Protein AF-H2XS81-F1 (afdb_monomer_lite)

Radius of gyration: 23.99 Å; chains: 1; bounding box: 53×49×70 Å

Foldseek 3Di:
DLVVLDDPPHDLVSLLSSLLVLLVVVLVLDLVSLLSNLVSCVVDVPHDCVSNCVRVVQPDPPDDSLVSSLSSLVSSCVGPDDPPNPSSVVVNVVSVVVVVVVVDDPVVVVVVVVVVVVVVVVVVVVVVVVVVVPPDDDD

Secondary structure (DSSP, 8-state):
-GGGT-STT--HHHHHHHHHHHHHHHHTT-HHHHHHHHHHHHH-TTS--HHHHHHHT---TTS-HHHHHHHHHHHHHHSS-GGGHHHHHHHHHHHHHHHHHHHS-HHHHHHHHHHHHHHHHHHHHHHHHHHHHT-----

pLDDT: mean 84.85, std 12.17, range [46.47, 96.25]

Structure (mmCIF, N/CA/C/O backbone):
data_AF-H2XS81-F1
#
_entry.id   AF-H2XS81-F1
#
loop_
_atom_site.group_PDB
_atom_site.id
_atom_site.type_symbol
_atom_site.label_atom_id
_atom_site.label_alt_id
_atom_site.label_comp_id
_atom_site.label_asym_id
_atom_site.label_entity_id
_atom_site.label_seq_id
_atom_site.pdbx_PDB_ins_code
_atom_site.Cartn_x
_atom_site.Cartn_y
_atom_site.Cartn_z
_atom_site.occupancy
_at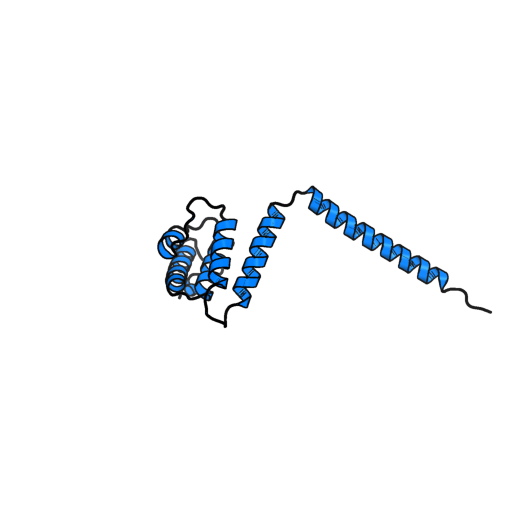om_site.B_iso_or_equiv
_atom_site.auth_seq_id
_atom_site.auth_comp_id
_atom_site.auth_asym_id
_atom_site.auth_atom_id
_atom_site.pdbx_PDB_model_num
ATOM 1 N N . MET A 1 1 ? 9.954 -9.398 -15.494 1.00 77.75 1 MET A N 1
ATOM 2 C CA . MET A 1 1 ? 8.707 -9.091 -14.751 1.00 77.75 1 MET A CA 1
ATOM 3 C C . MET A 1 1 ? 9.067 -8.267 -13.526 1.00 77.75 1 MET A C 1
ATOM 5 O O . MET A 1 1 ? 10.193 -8.392 -13.061 1.00 77.75 1 MET A O 1
ATOM 9 N N . GLY A 1 2 ? 8.167 -7.410 -13.036 1.00 84.94 2 GLY A N 1
ATOM 10 C CA . GLY A 1 2 ? 8.452 -6.556 -11.873 1.00 84.94 2 GLY A CA 1
ATOM 11 C C . GLY A 1 2 ? 8.746 -7.348 -10.594 1.00 84.94 2 GLY A C 1
ATOM 12 O O . GLY A 1 2 ? 9.589 -6.920 -9.812 1.00 84.94 2 GLY A O 1
ATOM 13 N N . ASP A 1 3 ? 8.159 -8.540 -10.444 1.00 90.06 3 ASP A N 1
ATOM 14 C CA . ASP A 1 3 ? 8.321 -9.388 -9.251 1.00 90.06 3 ASP A CA 1
ATOM 15 C C . ASP A 1 3 ? 9.766 -9.850 -9.036 1.00 90.06 3 ASP A C 1
ATOM 17 O O . ASP A 1 3 ? 10.188 -10.045 -7.904 1.00 90.06 3 ASP A O 1
ATOM 21 N N . TYR A 1 4 ? 10.560 -9.936 -10.109 1.00 91.88 4 TYR A N 1
ATOM 22 C CA . TYR A 1 4 ? 11.988 -10.252 -10.018 1.00 91.88 4 TYR A CA 1
ATOM 23 C C . TYR A 1 4 ? 12.751 -9.254 -9.134 1.00 91.88 4 TYR A C 1
ATOM 25 O O . TYR A 1 4 ? 13.662 -9.632 -8.402 1.00 91.88 4 TYR A O 1
ATOM 33 N N . TYR A 1 5 ? 12.357 -7.980 -9.189 1.00 90.81 5 TYR A N 1
ATOM 34 C CA . TYR A 1 5 ? 12.984 -6.905 -8.424 1.00 90.81 5 TYR A CA 1
ATOM 35 C C . TYR A 1 5 ? 12.283 -6.645 -7.082 1.00 90.81 5 TYR A C 1
ATOM 37 O O . TYR A 1 5 ? 12.818 -5.939 -6.234 1.00 90.81 5 TYR A O 1
ATOM 45 N N . TYR A 1 6 ? 11.090 -7.204 -6.864 1.00 92.00 6 TYR A N 1
ATOM 46 C CA . TYR A 1 6 ? 10.310 -6.999 -5.645 1.00 92.00 6 TYR A CA 1
ATOM 47 C C . TYR A 1 6 ? 10.444 -8.200 -4.701 1.00 92.00 6 TYR A C 1
ATOM 49 O O . TYR A 1 6 ? 9.583 -9.077 -4.650 1.00 92.00 6 TYR A O 1
ATOM 57 N N . ASN A 1 7 ? 11.544 -8.236 -3.949 1.00 88.69 7 ASN A N 1
ATOM 58 C CA . ASN A 1 7 ? 11.831 -9.272 -2.955 1.00 88.69 7 ASN A CA 1
ATOM 59 C C . ASN A 1 7 ? 12.031 -8.676 -1.544 1.00 88.69 7 ASN A C 1
ATOM 61 O O . ASN A 1 7 ? 11.986 -7.462 -1.354 1.00 88.69 7 ASN A O 1
ATOM 65 N N . VAL A 1 8 ? 12.232 -9.537 -0.539 1.00 86.44 8 VAL A N 1
ATOM 66 C CA . VAL A 1 8 ? 12.381 -9.129 0.876 1.00 86.44 8 VAL A CA 1
ATOM 67 C C . VAL A 1 8 ? 13.624 -8.258 1.114 1.00 86.44 8 VAL A C 1
ATOM 69 O O . VAL A 1 8 ? 13.614 -7.415 2.004 1.00 86.44 8 VAL A O 1
ATOM 72 N N . ASN A 1 9 ? 14.662 -8.421 0.291 1.00 88.44 9 ASN A N 1
ATOM 73 C CA . ASN A 1 9 ? 15.938 -7.709 0.389 1.00 88.44 9 ASN A CA 1
ATOM 74 C C . ASN A 1 9 ? 16.080 -6.620 -0.690 1.00 88.44 9 ASN A C 1
ATOM 76 O O . ASN A 1 9 ? 17.198 -6.205 -0.996 1.00 88.44 9 ASN A O 1
ATOM 80 N N . ALA A 1 10 ? 14.974 -6.195 -1.308 1.00 90.62 10 ALA A N 1
ATOM 81 C CA . ALA A 1 10 ? 15.013 -5.272 -2.429 1.00 90.62 10 ALA A CA 1
ATOM 82 C C . ALA A 1 10 ? 15.568 -3.917 -1.984 1.00 90.62 10 ALA A C 1
ATOM 84 O O . ALA A 1 10 ? 15.092 -3.311 -1.020 1.00 90.62 10 ALA A O 1
ATOM 85 N N . THR A 1 11 ? 16.573 -3.434 -2.709 1.00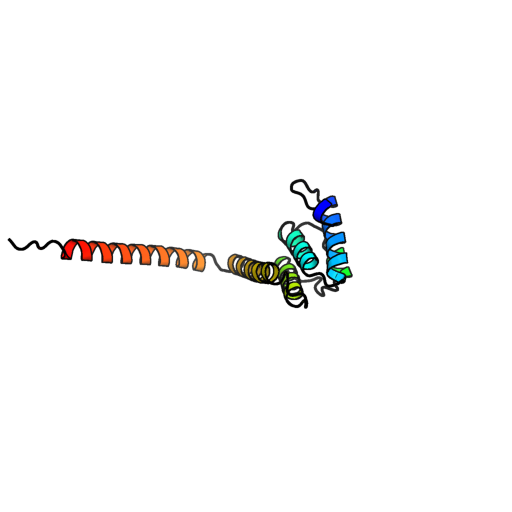 92.38 11 THR A N 1
ATOM 86 C CA . THR A 1 11 ? 17.106 -2.087 -2.503 1.00 92.38 11 THR A CA 1
ATOM 87 C C . THR A 1 11 ? 16.142 -1.042 -3.066 1.00 92.38 11 THR A C 1
ATOM 89 O O . THR A 1 11 ? 15.252 -1.362 -3.854 1.00 92.38 11 THR A O 1
ATOM 92 N N . SER A 1 12 ? 16.329 0.236 -2.727 1.00 90.88 12 SER A N 1
ATOM 93 C CA . SER A 1 12 ? 15.540 1.321 -3.332 1.00 90.88 12 SER A CA 1
ATOM 94 C C . SER A 1 12 ? 15.601 1.302 -4.865 1.00 90.88 12 SER A C 1
ATOM 96 O O . SER A 1 12 ? 14.584 1.522 -5.516 1.00 90.88 12 SER A O 1
ATOM 98 N N . GLU A 1 13 ? 16.760 0.971 -5.443 1.00 91.44 13 GLU A N 1
ATOM 99 C CA . GLU A 1 13 ? 16.938 0.859 -6.895 1.00 91.44 13 GLU A CA 1
ATOM 100 C C . GLU A 1 13 ? 16.124 -0.305 -7.483 1.00 91.44 13 GLU A C 1
ATOM 102 O O . GLU A 1 13 ? 15.490 -0.168 -8.533 1.00 91.44 13 GLU A O 1
ATOM 107 N N . ASP A 1 14 ? 16.094 -1.450 -6.800 1.00 93.94 14 ASP A N 1
ATOM 108 C CA . ASP A 1 14 ? 15.288 -2.595 -7.228 1.00 93.94 14 ASP A CA 1
ATOM 109 C C . ASP A 1 14 ? 13.796 -2.276 -7.150 1.00 93.94 14 ASP A C 1
ATOM 111 O O . ASP A 1 14 ? 13.041 -2.573 -8.077 1.00 93.94 14 ASP A O 1
ATOM 115 N N . LEU A 1 15 ? 13.363 -1.591 -6.092 1.00 93.81 15 LEU A N 1
ATOM 116 C CA . LEU A 1 15 ? 11.973 -1.177 -5.950 1.00 93.81 15 LEU A CA 1
ATOM 117 C C . LEU A 1 15 ? 11.569 -0.163 -7.031 1.00 93.81 15 LEU A C 1
ATOM 119 O O . LEU A 1 15 ? 10.461 -0.256 -7.561 1.00 93.81 15 LEU A O 1
ATOM 123 N N . GLU A 1 16 ? 12.459 0.750 -7.429 1.00 92.88 16 GLU A N 1
ATOM 124 C CA . GLU A 1 16 ? 12.233 1.651 -8.566 1.00 92.88 16 GLU A CA 1
ATOM 125 C C . GLU A 1 16 ? 12.131 0.893 -9.898 1.00 92.88 16 GLU A C 1
ATOM 127 O O . GLU A 1 16 ? 11.248 1.184 -10.714 1.00 92.88 16 GLU A O 1
ATOM 132 N N . LYS A 1 17 ? 12.969 -0.129 -10.116 1.00 93.56 17 LYS A N 1
ATOM 133 C CA . LYS A 1 17 ? 12.863 -1.015 -11.288 1.00 93.56 17 LYS A CA 1
ATOM 134 C C . LYS A 1 17 ? 11.541 -1.779 -11.281 1.00 93.56 17 LYS A C 1
ATOM 136 O O . LYS A 1 17 ? 10.843 -1.782 -12.298 1.00 93.56 17 LYS A O 1
ATOM 141 N N . ALA A 1 18 ? 11.163 -2.380 -10.152 1.00 94.56 18 ALA A N 1
ATOM 142 C CA . ALA A 1 18 ? 9.886 -3.071 -9.986 1.00 94.56 18 ALA A CA 1
ATOM 143 C C . ALA A 1 18 ? 8.719 -2.135 -10.320 1.00 94.56 18 ALA A C 1
ATOM 145 O O . ALA A 1 18 ? 7.877 -2.459 -11.161 1.00 94.56 18 ALA A O 1
ATOM 146 N N . LEU A 1 19 ? 8.726 -0.935 -9.728 1.00 94.12 19 LEU A N 1
ATOM 147 C CA . LEU A 1 19 ? 7.717 0.093 -9.938 1.00 94.12 19 LEU A CA 1
ATOM 148 C C . LEU A 1 19 ? 7.625 0.490 -11.412 1.00 94.12 19 LEU A C 1
ATOM 150 O O . LEU A 1 19 ? 6.521 0.557 -11.948 1.00 94.12 19 LEU A O 1
ATOM 154 N N . LYS A 1 20 ? 8.755 0.681 -12.101 1.00 93.06 20 LYS A N 1
ATOM 155 C CA . LYS A 1 20 ? 8.789 0.971 -13.541 1.00 93.06 20 LYS A CA 1
ATOM 156 C C . LYS A 1 20 ? 8.106 -0.128 -14.356 1.00 93.06 20 LYS A C 1
ATOM 158 O O . LYS A 1 20 ? 7.229 0.178 -15.162 1.00 93.06 20 LYS A O 1
ATOM 163 N N . TYR A 1 21 ? 8.461 -1.396 -14.142 1.00 94.75 21 TYR A N 1
ATOM 164 C CA . TYR A 1 21 ? 7.863 -2.509 -14.889 1.00 94.75 21 TYR A CA 1
ATOM 165 C C . TYR A 1 21 ? 6.368 -2.674 -14.600 1.00 94.75 21 TYR A C 1
ATOM 167 O O . TYR A 1 21 ? 5.584 -2.835 -15.538 1.00 94.75 21 TYR A O 1
ATOM 175 N N . TYR A 1 22 ? 5.951 -2.579 -13.334 1.00 94.50 22 TYR A N 1
ATOM 176 C CA . TYR A 1 22 ? 4.529 -2.621 -12.988 1.00 94.50 22 TYR A CA 1
ATOM 177 C C . TYR A 1 22 ? 3.765 -1.437 -13.576 1.00 94.50 22 TYR A C 1
ATOM 179 O O . TYR A 1 22 ? 2.664 -1.617 -14.078 1.00 94.50 22 TYR A O 1
ATOM 187 N N . THR A 1 23 ? 4.348 -0.239 -13.588 1.00 93.19 23 THR A N 1
ATOM 188 C CA . THR A 1 23 ? 3.706 0.955 -14.155 1.00 93.19 23 THR A CA 1
ATOM 189 C C . THR A 1 23 ? 3.463 0.802 -15.654 1.00 93.19 23 THR A C 1
ATOM 191 O O . THR A 1 23 ? 2.385 1.135 -16.146 1.00 93.19 23 THR A O 1
ATOM 194 N N . VAL A 1 24 ? 4.438 0.256 -16.387 1.00 92.19 24 VAL A N 1
ATOM 195 C CA . VAL A 1 24 ? 4.280 -0.020 -17.819 1.00 92.19 24 VAL A CA 1
ATOM 196 C C . VAL A 1 24 ? 3.151 -1.022 -18.049 1.00 92.19 24 VAL A C 1
ATOM 198 O O . VAL A 1 24 ? 2.283 -0.764 -18.874 1.00 92.19 24 VAL A O 1
ATOM 201 N N . ALA A 1 25 ? 3.097 -2.119 -17.291 1.00 91.56 25 ALA A N 1
ATOM 202 C CA . ALA A 1 25 ? 1.998 -3.080 -17.397 1.00 91.56 25 ALA A CA 1
ATOM 203 C C . ALA A 1 25 ? 0.641 -2.459 -17.001 1.00 91.56 25 ALA A C 1
ATOM 205 O O . ALA A 1 25 ? -0.357 -2.638 -17.693 1.00 91.56 25 ALA A O 1
ATOM 206 N N . ALA A 1 26 ? 0.595 -1.643 -15.950 1.00 90.38 26 ALA A N 1
ATOM 207 C CA . ALA A 1 26 ? -0.612 -0.934 -15.534 1.00 90.38 26 ALA A CA 1
ATOM 208 C C . ALA A 1 26 ? -1.151 -0.000 -16.634 1.00 90.38 26 ALA A C 1
ATOM 210 O O . ALA A 1 26 ? -2.365 0.115 -16.795 1.00 90.38 26 ALA A O 1
ATOM 211 N N . LYS A 1 27 ? -0.271 0.613 -17.441 1.00 89.88 27 LYS A N 1
ATOM 212 C CA . LYS A 1 27 ? -0.662 1.425 -18.606 1.00 89.88 27 LYS A CA 1
ATOM 213 C C . LYS A 1 27 ? -1.418 0.614 -19.661 1.00 89.88 27 LYS A C 1
ATOM 215 O O . LYS A 1 27 ? -2.300 1.156 -20.318 1.00 89.88 27 LYS A O 1
ATOM 220 N N . PHE A 1 28 ? -1.108 -0.673 -19.800 1.00 89.31 28 PHE A N 1
ATOM 221 C CA . PHE A 1 28 ? -1.823 -1.589 -20.693 1.00 89.31 28 PHE A CA 1
ATOM 222 C C . PHE A 1 28 ? -3.140 -2.118 -20.099 1.00 89.31 28 PHE A C 1
ATOM 224 O O . PHE A 1 28 ? -3.789 -2.957 -20.713 1.00 89.31 28 PHE A O 1
ATOM 231 N N . GLY A 1 29 ? -3.562 -1.624 -18.929 1.00 86.75 29 GLY A N 1
ATOM 232 C CA . GLY A 1 29 ? -4.849 -1.974 -18.330 1.00 86.75 29 GLY A CA 1
ATOM 233 C C . GLY A 1 29 ? -4.840 -3.268 -17.517 1.00 86.75 29 GLY A C 1
ATOM 234 O O . GLY A 1 29 ? -5.908 -3.796 -17.233 1.00 86.75 29 GLY A O 1
ATOM 235 N N . PHE A 1 30 ? -3.668 -3.777 -17.117 1.00 88.06 30 PHE A N 1
ATOM 236 C CA . PHE A 1 30 ? -3.571 -4.937 -16.225 1.00 88.06 30 PHE A CA 1
ATOM 237 C C . PHE A 1 30 ? -3.840 -4.524 -14.760 1.00 88.06 30 PHE A C 1
ATOM 239 O O . PHE A 1 30 ? -3.009 -3.817 -14.174 1.00 88.06 30 PHE A O 1
ATOM 246 N N . PRO A 1 31 ? -4.935 -4.974 -14.110 1.00 88.25 31 PRO A N 1
ATOM 247 C CA . PRO A 1 31 ? -5.247 -4.547 -12.742 1.00 88.25 31 PRO A CA 1
ATOM 248 C C . PRO A 1 31 ? -4.256 -5.079 -11.716 1.00 88.25 31 PRO A C 1
ATOM 250 O O . PRO A 1 31 ? -3.919 -4.371 -10.774 1.00 88.25 31 PRO A O 1
ATOM 253 N N . GLN A 1 32 ? -3.717 -6.284 -11.914 1.00 89.44 32 GLN A N 1
ATOM 254 C CA . GLN A 1 32 ? -2.681 -6.829 -11.035 1.00 89.44 32 GLN A CA 1
ATOM 255 C C . GLN A 1 32 ? -1.420 -5.954 -11.029 1.00 89.44 32 GLN A C 1
ATOM 257 O O . GLN A 1 32 ? -0.791 -5.760 -9.992 1.00 89.44 32 GLN A O 1
ATOM 262 N N . ALA A 1 33 ? -1.090 -5.340 -12.167 1.00 91.50 33 ALA A N 1
ATOM 263 C CA . ALA A 1 33 ? 0.004 -4.387 -12.237 1.00 91.50 33 ALA A CA 1
ATOM 264 C C . ALA A 1 33 ? -0.331 -3.080 -11.498 1.00 91.50 33 ALA A C 1
ATOM 266 O O . ALA A 1 33 ? 0.506 -2.590 -10.743 1.00 91.50 33 ALA A O 1
ATOM 267 N N . MET A 1 34 ? -1.556 -2.548 -11.636 1.00 91.06 34 MET A N 1
ATOM 268 C CA . MET A 1 34 ? -2.004 -1.388 -10.843 1.00 91.06 34 MET A CA 1
ATOM 269 C C . MET A 1 34 ? -1.977 -1.670 -9.336 1.00 91.06 34 MET A C 1
ATOM 271 O O . MET A 1 34 ? -1.517 -0.834 -8.560 1.00 91.06 34 MET A O 1
ATOM 275 N N . PHE A 1 35 ? -2.419 -2.859 -8.924 1.00 92.50 35 PHE A N 1
ATOM 276 C CA . PHE A 1 35 ? -2.356 -3.320 -7.540 1.00 92.50 35 PHE A CA 1
ATOM 277 C C . PHE A 1 35 ? -0.917 -3.358 -7.014 1.00 92.50 35 PHE A C 1
ATOM 279 O O . PHE A 1 35 ? -0.639 -2.854 -5.924 1.00 92.50 35 PHE A O 1
ATOM 286 N N . ASN A 1 36 ? 0.011 -3.908 -7.801 1.00 93.31 36 ASN A N 1
ATOM 287 C CA . ASN A 1 36 ? 1.420 -3.980 -7.430 1.00 93.31 36 ASN A CA 1
ATOM 288 C C . ASN A 1 36 ? 2.060 -2.586 -7.338 1.00 93.31 36 ASN A C 1
ATOM 290 O O . ASN A 1 36 ? 2.790 -2.328 -6.384 1.00 93.31 36 ASN A O 1
ATOM 294 N N . VAL A 1 37 ? 1.741 -1.660 -8.256 1.00 93.44 37 VAL A N 1
ATOM 295 C CA . VAL A 1 37 ? 2.164 -0.248 -8.159 1.00 93.44 37 VAL A CA 1
ATOM 296 C C . VAL A 1 37 ? 1.705 0.359 -6.831 1.00 93.44 37 VAL A C 1
ATOM 298 O O . VAL A 1 37 ? 2.528 0.888 -6.085 1.00 93.44 37 VAL A O 1
ATOM 301 N N . ALA A 1 38 ? 0.413 0.249 -6.507 1.00 92.94 38 ALA A N 1
ATOM 302 C CA . ALA A 1 38 ? -0.131 0.782 -5.259 1.00 92.94 38 ALA A CA 1
ATOM 303 C C . ALA A 1 38 ? 0.524 0.143 -4.024 1.00 92.94 38 ALA A C 1
ATOM 305 O O . ALA A 1 38 ? 0.866 0.848 -3.081 1.00 92.94 38 ALA A O 1
ATOM 306 N N . THR A 1 39 ? 0.764 -1.169 -4.052 1.00 92.94 39 THR A N 1
ATOM 307 C CA . THR A 1 39 ? 1.381 -1.916 -2.944 1.00 92.94 39 THR A CA 1
ATOM 308 C C . THR A 1 39 ? 2.831 -1.503 -2.695 1.00 92.94 39 THR A C 1
ATOM 310 O O . THR A 1 39 ? 3.248 -1.384 -1.540 1.00 92.94 39 THR A O 1
ATOM 313 N N . VAL A 1 40 ? 3.615 -1.285 -3.758 1.00 93.38 40 VAL A N 1
ATOM 314 C CA . VAL A 1 40 ? 5.005 -0.821 -3.638 1.00 93.38 40 VAL A CA 1
ATOM 315 C C . VAL A 1 40 ? 5.040 0.556 -2.980 1.00 93.38 40 VAL A C 1
ATOM 317 O O . VAL A 1 40 ? 5.798 0.733 -2.028 1.00 93.38 40 VAL A O 1
ATOM 320 N N . LEU A 1 41 ? 4.187 1.483 -3.432 1.00 92.19 41 LEU A N 1
ATOM 321 C CA . LEU A 1 41 ? 4.099 2.838 -2.879 1.00 92.19 41 LEU A CA 1
ATOM 322 C C . LEU A 1 41 ? 3.580 2.846 -1.432 1.00 92.19 41 LEU A C 1
ATOM 324 O O . LEU A 1 41 ? 4.148 3.532 -0.590 1.00 92.19 41 LEU A O 1
ATOM 328 N N . ASP A 1 42 ? 2.557 2.046 -1.115 1.00 91.88 42 ASP A N 1
ATOM 329 C CA . ASP A 1 42 ? 1.976 1.942 0.235 1.00 91.88 42 ASP A CA 1
ATOM 330 C C . ASP A 1 42 ? 2.995 1.471 1.275 1.00 91.88 42 ASP A C 1
ATOM 332 O O . ASP A 1 42 ? 3.113 2.049 2.358 1.00 91.88 42 ASP A O 1
ATOM 336 N N . LYS A 1 43 ? 3.803 0.468 0.918 1.00 91.00 43 LYS A N 1
ATOM 337 C CA . LYS A 1 43 ? 4.844 -0.067 1.803 1.00 91.00 43 LYS A CA 1
ATOM 338 C C . LYS A 1 43 ? 6.100 0.801 1.866 1.00 91.00 43 LYS A C 1
ATOM 340 O O . LYS A 1 43 ? 6.793 0.766 2.879 1.00 91.00 43 LYS A O 1
ATOM 345 N N . HIS A 1 44 ? 6.401 1.574 0.823 1.00 91.00 44 HIS A N 1
ATOM 346 C CA . HIS A 1 44 ? 7.665 2.303 0.703 1.00 91.00 44 HIS A CA 1
ATOM 347 C C . HIS A 1 44 ? 7.437 3.773 0.332 1.00 91.00 44 HIS A C 1
ATOM 349 O O . HIS A 1 44 ? 7.628 4.193 -0.810 1.00 91.00 44 HIS A O 1
ATOM 355 N N . ARG A 1 45 ? 7.095 4.583 1.341 1.00 86.81 45 ARG A N 1
ATOM 356 C CA . ARG A 1 45 ? 6.746 6.008 1.170 1.00 86.81 45 ARG A CA 1
ATOM 357 C C . ARG A 1 45 ? 7.846 6.881 0.553 1.00 86.81 45 ARG A C 1
ATOM 359 O O . ARG A 1 45 ? 7.543 7.938 0.010 1.00 86.81 45 ARG A O 1
ATOM 366 N N . ASN A 1 46 ? 9.105 6.455 0.651 1.00 86.06 46 ASN A N 1
ATOM 367 C CA . ASN A 1 46 ? 10.268 7.239 0.223 1.00 86.06 46 ASN A CA 1
ATOM 368 C C . ASN A 1 46 ? 10.677 6.993 -1.241 1.00 86.06 46 ASN A C 1
ATOM 370 O O . ASN A 1 46 ? 11.645 7.592 -1.702 1.00 86.06 46 ASN A O 1
ATOM 374 N N . ILE A 1 47 ? 9.984 6.115 -1.974 1.00 88.00 47 ILE A N 1
ATOM 375 C CA . ILE A 1 47 ? 10.310 5.817 -3.376 1.00 88.00 47 ILE A CA 1
ATOM 376 C C . ILE A 1 47 ? 9.785 6.916 -4.299 1.00 88.00 47 ILE A C 1
ATOM 378 O O . ILE A 1 47 ? 8.657 7.398 -4.157 1.00 88.00 47 ILE A O 1
ATOM 382 N N . SER A 1 48 ? 10.584 7.262 -5.308 1.00 83.00 48 SER A N 1
ATOM 383 C CA . SER A 1 48 ? 10.172 8.179 -6.365 1.00 83.00 48 SER A CA 1
ATOM 384 C C . SER A 1 48 ? 9.006 7.611 -7.182 1.00 83.00 48 SER A C 1
ATOM 386 O O . SER A 1 48 ? 9.118 6.593 -7.862 1.00 83.00 48 SER A O 1
ATOM 388 N N . SER A 1 49 ? 7.870 8.307 -7.157 1.00 80.06 49 SER A N 1
ATOM 389 C CA . SER A 1 49 ? 6.658 7.958 -7.920 1.00 80.06 49 SER A CA 1
ATOM 390 C C . SER A 1 49 ? 6.530 8.735 -9.235 1.00 80.06 49 SER A C 1
ATOM 392 O O . SER A 1 49 ? 5.535 8.585 -9.942 1.00 80.06 49 SER A O 1
ATOM 394 N N . ASN A 1 50 ? 7.558 9.497 -9.630 1.00 83.12 50 ASN A N 1
ATOM 395 C CA . ASN A 1 50 ? 7.555 10.326 -10.845 1.00 83.12 50 ASN A CA 1
ATOM 396 C C . ASN A 1 50 ? 7.221 9.521 -12.118 1.00 83.12 50 ASN A C 1
ATOM 398 O O . ASN A 1 50 ? 6.499 9.992 -13.001 1.00 83.12 50 ASN A O 1
ATOM 402 N N . ILE A 1 51 ? 7.724 8.283 -12.212 1.00 83.50 51 ILE A N 1
ATOM 403 C CA . ILE A 1 51 ? 7.442 7.374 -13.335 1.00 83.50 51 ILE A CA 1
ATOM 404 C C . ILE A 1 51 ? 5.959 6.980 -13.361 1.00 83.50 51 ILE A C 1
ATOM 406 O O . ILE A 1 51 ? 5.359 6.904 -14.432 1.00 83.50 51 ILE A O 1
ATOM 410 N N . VAL A 1 52 ? 5.356 6.765 -12.192 1.00 85.75 52 VAL A N 1
ATOM 411 C CA . VAL A 1 52 ? 3.946 6.383 -12.051 1.00 85.75 52 VAL A CA 1
ATOM 412 C C . VAL A 1 52 ? 3.037 7.522 -12.497 1.00 85.75 52 VAL A C 1
ATOM 414 O O . VAL A 1 52 ? 2.147 7.315 -13.322 1.00 85.75 52 VAL A O 1
ATOM 417 N N . GLU A 1 53 ? 3.299 8.731 -11.998 1.00 81.88 53 GLU A N 1
ATOM 418 C CA . GLU A 1 53 ? 2.506 9.930 -12.292 1.00 81.88 53 GLU A CA 1
ATOM 419 C C . GLU A 1 53 ? 2.513 10.253 -13.791 1.00 81.88 53 GLU A C 1
ATOM 421 O O . GLU A 1 53 ? 1.453 10.418 -14.399 1.00 81.88 53 GLU A O 1
ATOM 426 N N . SER A 1 54 ? 3.699 10.257 -14.407 1.00 81.44 54 SER A N 1
ATOM 427 C CA . SER A 1 54 ? 3.866 10.534 -15.840 1.00 81.44 54 SER A CA 1
ATOM 428 C C . SER A 1 54 ? 3.242 9.466 -16.742 1.00 81.44 54 SER A C 1
ATOM 430 O O . SER A 1 54 ? 2.653 9.792 -17.772 1.00 81.44 54 SER A O 1
ATOM 432 N N . THR A 1 55 ? 3.338 8.188 -16.367 1.00 82.94 55 THR A N 1
ATOM 433 C CA . THR A 1 55 ? 2.928 7.076 -17.239 1.00 82.94 55 THR A CA 1
ATOM 434 C C . THR A 1 55 ? 1.438 6.756 -17.132 1.00 82.94 55 THR A C 1
ATOM 436 O O . THR A 1 55 ? 0.809 6.442 -18.143 1.00 82.94 55 THR A O 1
ATOM 439 N N . LEU A 1 56 ? 0.863 6.828 -15.927 1.00 82.06 56 LEU A N 1
ATOM 440 C CA . LEU A 1 56 ? -0.547 6.501 -15.676 1.00 82.06 56 LEU A CA 1
ATOM 441 C C . LEU A 1 56 ? -1.477 7.718 -15.744 1.00 82.06 56 LEU A C 1
ATOM 443 O O . LEU A 1 56 ? -2.684 7.557 -15.522 1.00 82.06 56 LEU A O 1
ATOM 447 N N . GLN A 1 57 ? -0.920 8.901 -16.050 1.00 76.25 57 GLN A N 1
ATOM 448 C CA . GLN A 1 57 ? -1.618 10.191 -16.065 1.00 76.25 57 GLN A CA 1
ATOM 449 C C . GLN A 1 57 ? -2.441 10.392 -14.786 1.00 76.25 57 GLN A C 1
ATOM 451 O O . GLN A 1 57 ? -3.592 10.826 -14.820 1.00 76.25 57 GLN A O 1
ATOM 456 N N . LEU A 1 58 ? -1.872 9.998 -13.643 1.00 70.44 58 LEU A N 1
ATOM 457 C CA . LEU A 1 58 ? -2.507 10.209 -12.350 1.00 70.44 58 LEU A CA 1
ATOM 458 C C . LEU A 1 58 ? -2.367 11.692 -12.041 1.00 70.44 58 LEU A C 1
ATOM 460 O O . LEU A 1 58 ? -1.296 12.184 -11.688 1.00 70.44 58 LEU A O 1
ATOM 464 N N . ALA A 1 59 ? -3.445 12.421 -12.283 1.00 53.06 59 ALA A N 1
ATOM 465 C CA . ALA A 1 59 ? -3.493 13.852 -12.105 1.00 53.06 59 ALA A CA 1
ATOM 466 C C . ALA A 1 59 ? -3.511 14.190 -10.615 1.00 53.06 59 ALA A C 1
ATOM 468 O O . ALA A 1 59 ? -4.578 14.501 -10.126 1.00 53.06 59 ALA A O 1
ATOM 469 N N . GLN A 1 60 ? -2.381 14.153 -9.899 1.00 59.66 60 GLN A N 1
ATOM 470 C CA . GLN A 1 60 ? -2.243 14.854 -8.613 1.00 59.66 60 GLN A CA 1
ATOM 471 C C . GLN A 1 60 ? -0.793 14.931 -8.129 1.00 59.66 60 GLN A C 1
ATOM 473 O O . GLN A 1 60 ? -0.321 14.156 -7.306 1.00 59.66 60 GLN A O 1
ATOM 478 N N . LYS A 1 61 ? -0.118 16.004 -8.541 1.00 56.41 61 LYS A N 1
ATOM 479 C CA . LYS A 1 61 ? 1.174 16.438 -7.984 1.00 56.41 61 LYS A CA 1
ATOM 480 C C . LYS A 1 61 ? 1.050 17.034 -6.563 1.00 56.41 61 LYS A C 1
ATOM 482 O O . LYS A 1 61 ? 2.005 17.607 -6.051 1.00 56.41 61 LYS A O 1
ATOM 487 N N . ARG A 1 62 ? -0.157 17.016 -5.974 1.00 60.56 62 ARG A N 1
ATOM 488 C CA . ARG A 1 62 ? -0.539 17.777 -4.767 1.00 60.56 62 ARG A CA 1
ATOM 489 C C . ARG A 1 62 ? -1.488 17.021 -3.823 1.00 60.56 62 ARG A C 1
ATOM 491 O O . ARG A 1 62 ? -2.195 17.660 -3.051 1.00 60.56 62 ARG A O 1
ATOM 498 N N . GLU A 1 63 ? -1.535 15.694 -3.908 1.00 70.75 63 GLU A N 1
ATOM 499 C CA . GLU A 1 63 ? -2.271 14.860 -2.948 1.00 70.75 63 GLU A CA 1
ATOM 500 C C . GLU A 1 63 ? -1.357 14.323 -1.849 1.00 70.75 63 GLU A C 1
ATOM 502 O O . GLU A 1 63 ? -0.164 14.100 -2.065 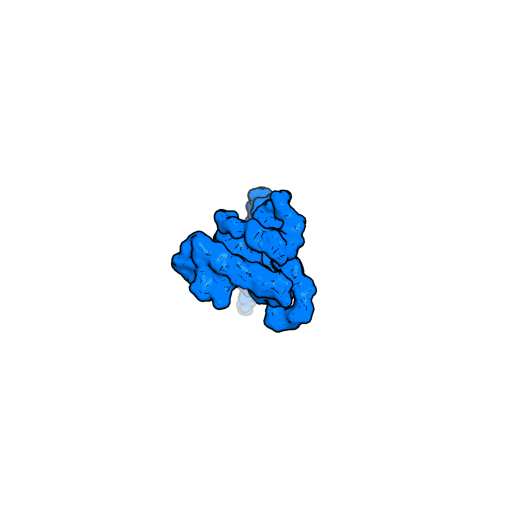1.00 70.75 63 GLU A O 1
ATOM 507 N N . ASP A 1 64 ? -1.943 14.099 -0.671 1.00 85.12 64 ASP A N 1
ATOM 508 C CA . ASP A 1 64 ? -1.308 13.319 0.385 1.00 85.12 64 ASP A CA 1
ATOM 509 C C . ASP A 1 64 ? -0.952 11.918 -0.141 1.00 85.12 64 ASP A C 1
ATOM 511 O O . ASP A 1 64 ? -1.635 11.352 -0.999 1.00 85.12 64 ASP A O 1
ATOM 515 N N . HIS A 1 65 ? 0.128 11.340 0.382 1.00 86.62 65 HIS A N 1
ATOM 516 C CA . HIS A 1 65 ? 0.607 10.027 -0.045 1.00 86.62 65 HIS A CA 1
ATOM 517 C C . HIS A 1 65 ? -0.486 8.947 0.041 1.00 86.62 65 HIS A C 1
ATOM 519 O O . HIS A 1 65 ? -0.590 8.100 -0.849 1.00 86.62 65 HIS A O 1
ATOM 525 N N . ASP A 1 66 ? -1.309 8.993 1.095 1.00 89.19 66 ASP A N 1
ATOM 526 C CA . ASP A 1 66 ? -2.366 8.012 1.329 1.00 89.19 66 ASP A CA 1
ATOM 527 C C . ASP A 1 66 ? -3.523 8.201 0.319 1.00 89.19 66 ASP A C 1
ATOM 529 O O . ASP A 1 66 ? -4.094 7.219 -0.159 1.00 89.19 66 ASP A O 1
ATOM 533 N N . ASP A 1 67 ? -3.815 9.442 -0.090 1.00 89.25 67 ASP A N 1
ATOM 534 C CA . ASP A 1 67 ? -4.824 9.754 -1.116 1.00 89.25 67 ASP A CA 1
ATOM 535 C C . ASP A 1 67 ? -4.422 9.270 -2.505 1.00 89.25 67 ASP A C 1
ATOM 537 O O . ASP A 1 67 ? -5.212 8.606 -3.186 1.00 89.25 67 ASP A O 1
ATOM 541 N N . ARG A 1 68 ? -3.154 9.478 -2.869 1.00 88.19 68 ARG A N 1
ATOM 542 C CA . ARG A 1 68 ? -2.612 8.987 -4.137 1.00 88.19 68 ARG A CA 1
ATOM 543 C C . ARG A 1 68 ? -2.751 7.467 -4.255 1.00 88.19 68 ARG A C 1
ATOM 545 O O . ARG A 1 68 ? -3.143 6.959 -5.304 1.00 88.19 68 ARG A O 1
ATOM 552 N N . ILE A 1 69 ? -2.480 6.722 -3.181 1.00 90.19 69 ILE A N 1
ATOM 553 C CA . ILE A 1 69 ? -2.640 5.258 -3.157 1.00 90.19 69 ILE A CA 1
ATOM 554 C C . ILE A 1 69 ? -4.109 4.852 -3.290 1.00 90.19 69 ILE A C 1
ATOM 556 O O . ILE A 1 69 ? -4.431 3.948 -4.064 1.00 90.19 69 ILE A O 1
ATOM 560 N N . ILE A 1 70 ? -5.012 5.527 -2.571 1.00 91.50 70 ILE A N 1
ATOM 561 C CA . ILE A 1 70 ? -6.458 5.281 -2.661 1.00 91.50 70 ILE A CA 1
ATOM 562 C C . ILE A 1 70 ? -6.955 5.509 -4.095 1.00 91.50 70 ILE A C 1
ATOM 564 O O . ILE A 1 70 ? -7.747 4.709 -4.595 1.00 91.50 70 ILE A O 1
ATOM 568 N N . SER A 1 71 ? -6.470 6.555 -4.768 1.00 89.44 71 SER A N 1
ATOM 569 C CA . SER A 1 71 ? -6.783 6.855 -6.169 1.00 89.44 71 SER A CA 1
ATOM 570 C C . SER A 1 71 ? -6.340 5.725 -7.110 1.00 89.44 71 SER A C 1
ATOM 572 O O . SER A 1 71 ? -7.125 5.265 -7.943 1.00 89.44 71 SER A O 1
ATOM 574 N N . ILE A 1 72 ? -5.132 5.178 -6.917 1.00 90.25 72 ILE A N 1
ATOM 575 C CA . ILE A 1 72 ? -4.637 4.036 -7.705 1.00 90.25 72 ILE A CA 1
ATOM 576 C C . ILE A 1 72 ? -5.479 2.777 -7.452 1.00 90.25 72 ILE A C 1
ATOM 578 O O . ILE A 1 72 ? -5.886 2.119 -8.410 1.00 90.25 72 ILE A O 1
ATOM 582 N N . TYR A 1 73 ? -5.790 2.445 -6.192 1.00 91.50 73 TYR A N 1
ATOM 583 C CA . TYR A 1 73 ? -6.648 1.293 -5.885 1.00 91.50 73 TYR A CA 1
ATOM 584 C C . TYR A 1 73 ? -8.058 1.454 -6.458 1.00 91.50 73 TYR A C 1
ATOM 586 O O . TYR A 1 73 ? -8.617 0.487 -6.971 1.00 91.50 73 TYR A O 1
ATOM 594 N N . LYS A 1 74 ? -8.618 2.669 -6.436 1.00 90.38 74 LYS A N 1
ATOM 595 C CA . LYS A 1 74 ? -9.903 2.966 -7.076 1.00 90.38 74 LYS A CA 1
ATOM 596 C C . LYS A 1 74 ? -9.837 2.699 -8.582 1.00 90.38 74 LYS A C 1
ATOM 598 O O . LYS A 1 74 ? -10.666 1.954 -9.095 1.00 90.38 74 LYS A O 1
ATOM 603 N N . LYS A 1 75 ? -8.814 3.210 -9.271 1.00 88.38 75 LYS A N 1
ATOM 604 C CA . LYS A 1 75 ? -8.620 2.954 -10.707 1.00 88.38 75 LYS A CA 1
ATOM 605 C C . LYS A 1 75 ? -8.439 1.463 -11.006 1.00 88.38 75 LYS A C 1
ATOM 607 O O . LYS A 1 75 ? -8.979 0.977 -11.992 1.00 88.38 75 LYS A O 1
ATOM 612 N N . CYS A 1 76 ? -7.762 0.716 -10.126 1.00 89.25 76 CYS A N 1
ATOM 613 C CA . CYS A 1 76 ? -7.671 -0.740 -10.255 1.00 89.25 76 CYS A CA 1
ATOM 614 C C . CYS A 1 76 ? -9.058 -1.412 -10.267 1.00 89.25 76 CYS A C 1
ATOM 616 O O . CYS A 1 76 ? -9.283 -2.318 -11.065 1.00 89.25 76 CYS A O 1
ATOM 618 N N . THR A 1 77 ? -9.993 -0.968 -9.417 1.00 88.12 77 THR A N 1
ATOM 619 C CA . THR A 1 77 ? -11.353 -1.545 -9.353 1.00 88.12 77 THR A CA 1
ATOM 620 C C . THR A 1 77 ? -12.227 -1.225 -10.566 1.00 88.12 77 THR A C 1
ATOM 622 O O . THR A 1 77 ? -13.208 -1.919 -10.804 1.00 88.12 77 THR A O 1
ATOM 625 N N . GLU A 1 78 ? -11.880 -0.194 -11.337 1.00 85.75 78 GLU A N 1
ATOM 626 C CA . GLU A 1 78 ? -12.632 0.237 -12.523 1.00 85.75 78 GLU A CA 1
ATOM 627 C C . GLU A 1 78 ? -12.220 -0.524 -13.799 1.00 85.75 78 GLU A C 1
ATOM 629 O O . GLU A 1 78 ? -12.884 -0.410 -14.830 1.00 85.75 78 GLU A O 1
ATOM 634 N N . LEU A 1 79 ? -11.136 -1.309 -13.758 1.00 83.75 79 LEU A N 1
ATOM 635 C CA . LEU A 1 79 ? -10.656 -2.065 -14.915 1.00 83.75 79 LEU A CA 1
ATOM 636 C C . LEU A 1 79 ? -11.553 -3.288 -15.221 1.00 83.75 79 LEU A C 1
ATOM 638 O O . LEU A 1 79 ? -11.970 -3.997 -14.307 1.00 83.75 79 LEU A O 1
ATOM 642 N N . PRO A 1 80 ? -11.812 -3.596 -16.508 1.00 71.31 80 PRO A N 1
ATOM 643 C CA . PRO A 1 80 ? -12.866 -4.527 -16.938 1.00 71.31 80 PRO A CA 1
ATOM 644 C C . PRO A 1 80 ? -12.580 -6.028 -16.723 1.00 71.31 80 PRO A C 1
ATOM 646 O O . PRO A 1 80 ? -13.405 -6.867 -17.086 1.00 71.31 80 PRO A O 1
ATOM 649 N N . THR A 1 81 ? -11.430 -6.420 -16.172 1.00 63.81 81 THR A N 1
ATOM 650 C CA . THR A 1 81 ? -11.031 -7.838 -16.090 1.00 63.81 81 THR A CA 1
ATOM 651 C C . THR A 1 81 ? -11.484 -8.495 -14.778 1.00 63.81 81 THR A C 1
ATOM 653 O O . THR A 1 81 ? -11.050 -8.106 -13.694 1.00 63.81 81 THR A O 1
ATOM 656 N N . ARG A 1 82 ? -12.329 -9.533 -14.888 1.00 57.16 82 ARG A N 1
ATOM 657 C CA . ARG A 1 82 ? -13.036 -10.215 -13.781 1.00 57.16 82 ARG A CA 1
ATOM 658 C C . ARG A 1 82 ? -12.165 -10.964 -12.758 1.00 57.16 82 ARG A C 1
ATOM 660 O O . ARG A 1 82 ? -12.635 -11.183 -11.647 1.00 57.16 82 ARG A O 1
ATOM 667 N N . GLU A 1 83 ? -10.940 -11.370 -13.083 1.00 58.62 83 GLU A N 1
ATOM 668 C CA . GLU A 1 83 ? -10.223 -12.390 -12.285 1.00 58.62 83 GLU A CA 1
ATOM 669 C C . GLU A 1 83 ? -9.322 -11.835 -11.165 1.00 58.62 83 GLU A C 1
ATOM 671 O O . GLU A 1 83 ? -8.799 -12.591 -10.353 1.00 58.62 83 GLU A O 1
ATOM 676 N N . SER A 1 84 ? -9.188 -10.510 -11.047 1.00 54.97 84 SER A N 1
ATOM 677 C CA . SER A 1 84 ? -8.388 -9.854 -9.991 1.00 54.97 84 SER A CA 1
ATOM 678 C C . SER A 1 84 ? -9.198 -8.867 -9.141 1.00 54.97 84 SER A C 1
ATOM 680 O O . SER A 1 84 ? -8.625 -8.024 -8.452 1.00 54.97 84 SER A O 1
ATOM 682 N N . LEU A 1 85 ? -10.534 -8.945 -9.185 1.00 61.59 85 LEU A N 1
ATOM 683 C CA . LEU A 1 85 ? -11.419 -7.937 -8.589 1.00 61.59 85 LEU A CA 1
ATOM 684 C C . LEU A 1 85 ? -11.316 -7.892 -7.047 1.00 61.59 85 LEU A C 1
ATOM 686 O O . LEU A 1 85 ? -11.362 -6.820 -6.445 1.00 61.59 85 LEU A O 1
ATOM 690 N N . LEU A 1 86 ? -11.104 -9.041 -6.394 1.00 73.94 86 LEU A N 1
ATOM 691 C CA . LEU A 1 86 ? -11.057 -9.137 -4.929 1.00 73.94 86 LEU A CA 1
ATOM 692 C C . LEU A 1 86 ? -9.884 -8.376 -4.271 1.00 73.94 86 LEU A C 1
ATOM 694 O O . LEU A 1 86 ? -10.152 -7.577 -3.369 1.00 73.94 86 LEU A O 1
ATOM 698 N N . PRO A 1 87 ? -8.605 -8.556 -4.671 1.00 85.44 87 PRO A N 1
ATOM 699 C CA . PRO A 1 87 ? -7.487 -7.891 -3.999 1.00 85.44 87 PRO A CA 1
ATOM 700 C C . PRO A 1 87 ? -7.560 -6.361 -4.073 1.00 85.44 87 PRO A C 1
ATOM 702 O O . PRO A 1 87 ? -7.244 -5.698 -3.085 1.00 85.44 87 PRO A O 1
ATOM 705 N N . CYS A 1 88 ? -8.040 -5.786 -5.182 1.00 89.06 88 CYS A N 1
ATOM 706 C CA . CYS A 1 88 ? -8.155 -4.330 -5.314 1.00 89.06 88 CYS A CA 1
ATOM 707 C C . CYS A 1 88 ? -9.275 -3.730 -4.456 1.00 89.06 88 CYS A C 1
ATOM 709 O O . CYS A 1 88 ? -9.045 -2.710 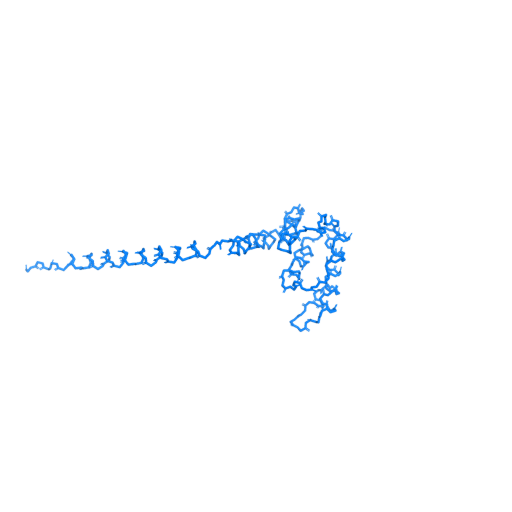-3.805 1.00 89.06 88 CYS A O 1
ATOM 711 N N . HIS A 1 89 ? -10.448 -4.368 -4.367 1.00 89.69 89 HIS A N 1
ATOM 712 C CA . HIS A 1 89 ? -11.504 -3.895 -3.463 1.00 89.69 89 HIS A CA 1
ATOM 713 C C . HIS A 1 89 ? -11.090 -3.988 -1.992 1.00 89.69 89 HIS A C 1
ATOM 715 O O . HIS A 1 89 ? -11.279 -3.031 -1.239 1.00 89.69 89 HIS A O 1
ATOM 721 N N . ILE A 1 90 ? -10.489 -5.111 -1.582 1.00 92.06 90 ILE A N 1
ATOM 722 C CA . ILE A 1 90 ? -10.042 -5.308 -0.197 1.00 92.06 90 ILE A CA 1
ATOM 723 C C . ILE A 1 90 ? -8.960 -4.287 0.160 1.00 92.06 90 ILE A C 1
ATOM 725 O O . ILE A 1 90 ? -9.033 -3.651 1.213 1.00 92.06 90 ILE A O 1
ATOM 729 N N . ALA A 1 91 ? -7.980 -4.079 -0.722 1.00 92.25 91 ALA A N 1
ATOM 730 C CA . ALA A 1 91 ? -6.928 -3.099 -0.487 1.00 92.25 91 ALA A CA 1
ATOM 731 C C . ALA A 1 91 ? -7.455 -1.659 -0.463 1.00 92.25 91 ALA A C 1
ATOM 733 O O . ALA A 1 91 ? -7.030 -0.883 0.391 1.00 92.25 91 ALA A O 1
ATOM 734 N N . LEU A 1 92 ? -8.437 -1.316 -1.305 1.00 93.56 92 LEU A N 1
ATOM 735 C CA . LEU A 1 92 ? -9.095 -0.009 -1.267 1.00 93.56 92 LEU A CA 1
ATOM 736 C C . LEU A 1 92 ? -9.796 0.237 0.075 1.00 93.56 92 LEU A C 1
ATOM 738 O O . LEU A 1 92 ? -9.628 1.299 0.679 1.00 93.56 92 LEU A O 1
ATOM 742 N N . VAL A 1 93 ? -10.574 -0.739 0.554 1.00 94.31 93 VAL A N 1
ATOM 743 C CA . VAL A 1 93 ? -11.250 -0.654 1.857 1.00 94.31 93 VAL A CA 1
ATOM 744 C C . VAL A 1 93 ? -10.218 -0.519 2.973 1.00 94.31 93 VAL A C 1
ATOM 746 O O . VAL A 1 93 ? -10.339 0.372 3.811 1.00 94.31 93 VAL A O 1
ATOM 749 N N . LYS A 1 94 ? -9.161 -1.336 2.944 1.00 94.25 94 LYS A N 1
ATOM 75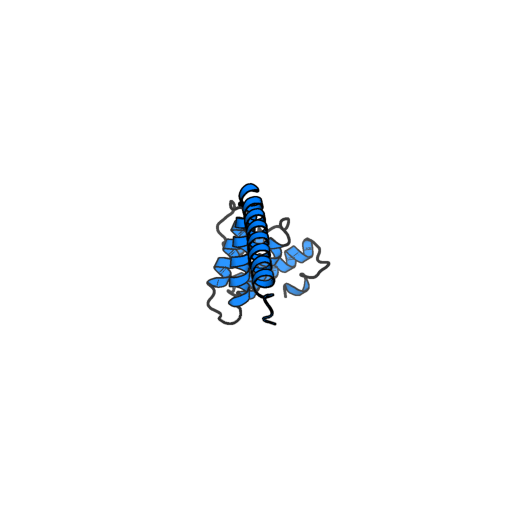0 C CA . LYS A 1 94 ? -8.068 -1.277 3.918 1.00 94.25 94 LYS A CA 1
ATOM 751 C C . LYS A 1 94 ? -7.386 0.095 3.935 1.00 94.25 94 LYS A C 1
ATOM 753 O O . LYS A 1 94 ? -7.200 0.651 5.013 1.00 94.25 94 LYS A O 1
ATOM 758 N N . ALA A 1 95 ? -7.050 0.656 2.775 1.00 91.88 95 ALA A N 1
ATOM 759 C CA . ALA A 1 95 ? -6.402 1.964 2.671 1.00 91.88 95 ALA A CA 1
ATOM 760 C C . ALA A 1 95 ? -7.293 3.085 3.233 1.00 91.88 95 ALA A C 1
ATOM 762 O O . ALA A 1 95 ? -6.834 3.923 4.010 1.00 91.88 95 ALA A O 1
ATOM 763 N N . ARG A 1 96 ? -8.598 3.057 2.923 1.00 93.88 96 ARG A N 1
ATOM 764 C CA . ARG A 1 96 ? -9.574 4.003 3.489 1.00 93.88 96 ARG A CA 1
ATOM 765 C C . ARG A 1 96 ? -9.692 3.867 5.005 1.00 93.88 96 ARG A C 1
ATOM 767 O O . ARG A 1 96 ? -9.666 4.878 5.700 1.00 93.88 96 ARG A O 1
ATOM 774 N N . LEU A 1 97 ? -9.783 2.641 5.521 1.00 93.50 97 LEU A N 1
ATOM 775 C CA . LEU A 1 97 ? -9.838 2.378 6.961 1.00 93.50 97 LEU A CA 1
ATOM 776 C C . LEU A 1 97 ? -8.570 2.852 7.672 1.00 93.50 97 LEU A C 1
ATOM 778 O O . LEU A 1 97 ? -8.675 3.475 8.722 1.00 93.50 97 LEU A O 1
ATOM 782 N N . TRP A 1 98 ? -7.390 2.621 7.092 1.00 91.56 98 TRP A N 1
ATOM 783 C CA . TRP A 1 98 ? -6.125 3.119 7.632 1.00 91.56 98 TRP A CA 1
ATOM 784 C C . TRP A 1 98 ? -6.102 4.649 7.705 1.00 91.56 98 TRP A C 1
ATOM 786 O O . TRP A 1 98 ? -5.764 5.213 8.749 1.00 91.56 98 TRP A O 1
ATOM 796 N N . LYS A 1 99 ? -6.537 5.329 6.633 1.00 91.38 99 LYS A N 1
ATOM 797 C CA . LYS A 1 99 ? -6.653 6.794 6.607 1.00 91.38 99 LYS A CA 1
ATOM 798 C C . LYS A 1 99 ? -7.609 7.298 7.688 1.00 91.38 99 LYS A C 1
ATOM 800 O O . LYS A 1 99 ? -7.257 8.200 8.445 1.00 91.38 99 LYS A O 1
ATOM 805 N N . ILE A 1 100 ? -8.792 6.692 7.798 1.00 90.50 100 ILE A N 1
ATOM 806 C CA . ILE A 1 100 ? -9.776 7.027 8.835 1.00 90.50 100 ILE A CA 1
ATOM 807 C C . ILE A 1 100 ? -9.171 6.803 10.222 1.00 90.50 100 ILE A C 1
ATOM 809 O O . ILE A 1 100 ? -9.226 7.701 11.051 1.00 90.50 100 ILE A O 1
ATOM 813 N N . TRP A 1 101 ? -8.525 5.663 10.464 1.00 88.69 101 TRP A N 1
ATOM 814 C CA . TRP A 1 101 ? -7.907 5.337 11.751 1.00 88.69 101 TRP A CA 1
ATOM 815 C C . TRP A 1 101 ? -6.796 6.320 12.154 1.00 88.69 101 TRP A C 1
ATOM 817 O O . TRP A 1 101 ? -6.615 6.609 13.342 1.00 88.69 101 TRP A O 1
ATOM 827 N N . LYS A 1 102 ? -6.065 6.867 11.179 1.00 87.56 102 LYS A N 1
ATOM 828 C CA . LYS A 1 102 ? -5.062 7.920 11.391 1.00 87.56 102 LYS A CA 1
ATOM 829 C C . LYS A 1 102 ? -5.700 9.288 11.663 1.00 87.56 102 LYS A C 1
ATOM 831 O O . LYS A 1 102 ? -5.174 10.040 12.473 1.00 87.56 102 LYS A O 1
ATOM 836 N N . MET A 1 103 ? -6.832 9.586 11.023 1.00 87.12 103 MET A N 1
ATOM 837 C CA . MET A 1 103 ? -7.571 10.843 11.189 1.00 87.12 103 MET A CA 1
ATOM 838 C C . MET A 1 103 ? -8.425 10.876 12.468 1.00 87.12 103 MET A C 1
ATOM 840 O O . MET A 1 103 ? -8.651 11.942 13.035 1.00 87.12 103 MET A O 1
ATOM 844 N N . THR A 1 104 ? -8.917 9.723 12.937 1.00 86.62 104 THR A N 1
ATOM 845 C CA . THR A 1 104 ? -9.756 9.641 14.141 1.00 86.62 104 THR A CA 1
ATOM 846 C C . THR A 1 104 ? -8.994 10.117 15.383 1.00 86.62 104 THR A C 1
ATOM 848 O O . THR A 1 104 ? -7.909 9.589 15.657 1.00 86.62 104 THR A O 1
ATOM 851 N N . PRO A 1 105 ? -9.555 11.057 16.171 1.00 86.75 105 PRO A N 1
ATOM 852 C CA . PRO A 1 105 ? -8.916 11.554 17.383 1.00 86.75 105 PRO A CA 1
ATOM 853 C C . PRO A 1 105 ? -8.778 10.455 18.441 1.00 86.75 105 PRO A C 1
ATOM 855 O O . PRO A 1 105 ? -9.569 9.509 18.506 1.00 86.75 105 PRO A O 1
ATOM 858 N N . LEU A 1 106 ? -7.782 10.618 19.315 1.00 81.69 106 LEU A N 1
ATOM 859 C CA . LEU A 1 106 ? -7.479 9.677 20.396 1.00 81.69 106 LEU A CA 1
ATOM 860 C C . LEU A 1 106 ? -8.687 9.430 21.317 1.00 81.69 106 LEU A C 1
ATOM 862 O O . LEU A 1 106 ? -8.884 8.309 21.777 1.00 81.69 106 LEU A O 1
ATOM 866 N N . SER A 1 107 ? -9.530 10.445 21.527 1.00 84.12 107 SER A N 1
ATOM 867 C CA . SER A 1 107 ? -10.742 10.353 22.346 1.00 84.12 107 SER A CA 1
ATOM 868 C C . SER A 1 107 ? -11.693 9.254 21.868 1.00 84.12 107 SER A C 1
ATOM 870 O O . SER A 1 107 ? -12.106 8.421 22.669 1.00 84.12 107 SER A O 1
ATOM 872 N N . ILE A 1 108 ? -11.985 9.182 20.565 1.00 87.38 108 ILE A N 1
ATOM 873 C CA . ILE A 1 108 ? -12.886 8.166 19.995 1.00 87.38 108 ILE A CA 1
ATOM 874 C C . ILE A 1 108 ? -12.310 6.756 20.188 1.00 87.38 108 ILE A C 1
ATOM 876 O O . ILE A 1 108 ? -13.051 5.822 20.497 1.00 87.38 108 ILE A O 1
ATOM 880 N N . LYS A 1 109 ? -10.982 6.601 20.084 1.00 87.88 109 LYS A N 1
ATOM 881 C CA . LYS A 1 109 ? -10.313 5.317 20.343 1.00 87.88 109 LYS A CA 1
ATOM 882 C C . LYS A 1 109 ? -10.502 4.886 21.802 1.00 87.88 109 LYS A C 1
ATOM 884 O O . LYS A 1 109 ? -10.893 3.747 22.042 1.00 87.88 109 LYS A O 1
ATOM 889 N N . VAL A 1 110 ? -10.324 5.799 22.760 1.00 88.31 110 VAL A N 1
ATOM 890 C CA . VAL A 1 110 ? -10.529 5.521 24.195 1.00 88.31 110 VAL A CA 1
ATOM 891 C C . VAL A 1 110 ? -11.990 5.184 24.501 1.00 88.31 110 VAL A C 1
ATOM 893 O O . VAL A 1 110 ? -12.247 4.204 25.196 1.00 88.31 110 VAL A O 1
ATOM 896 N N . PHE A 1 111 ? -12.951 5.919 23.929 1.00 92.12 111 PHE A N 1
ATOM 897 C CA . PHE A 1 111 ? -14.377 5.617 24.096 1.00 92.12 111 PHE A CA 1
ATOM 898 C C . PHE A 1 111 ? -14.742 4.222 23.582 1.00 92.12 111 PHE A C 1
ATOM 900 O O . PHE A 1 111 ? -15.479 3.506 24.255 1.00 92.12 111 PHE A O 1
ATOM 907 N N . SER A 1 112 ? -14.199 3.800 22.436 1.00 87.94 112 SER A N 1
ATOM 908 C CA . SER A 1 112 ? -14.475 2.460 21.898 1.00 87.94 112 SER A CA 1
ATOM 909 C C . SER A 1 112 ? -14.010 1.337 22.836 1.00 87.94 112 SER A C 1
ATOM 911 O O . SER A 1 112 ? -14.747 0.378 23.068 1.00 87.94 112 SER A O 1
ATOM 913 N N . VAL A 1 113 ? -12.831 1.494 23.451 1.00 91.75 113 VAL A N 1
ATOM 914 C CA . VAL A 1 113 ? -12.296 0.546 24.438 1.00 91.75 113 VAL A CA 1
ATOM 915 C C . VAL A 1 113 ? -13.139 0.576 25.708 1.00 91.75 113 VAL A C 1
ATOM 917 O O . VAL A 1 113 ? -13.528 -0.476 26.212 1.00 91.75 113 VAL A O 1
ATOM 920 N N . PHE A 1 114 ? -13.499 1.765 26.187 1.00 93.69 114 PHE A N 1
ATOM 921 C CA . PHE A 1 114 ? -14.325 1.912 27.380 1.00 93.69 114 PHE A CA 1
ATOM 922 C C . PHE A 1 114 ? -15.683 1.216 27.227 1.00 93.69 114 PHE A C 1
ATOM 924 O O . PHE A 1 114 ? -16.064 0.428 28.088 1.00 93.69 114 PHE A O 1
ATOM 931 N N . ILE A 1 115 ? -16.371 1.415 26.097 1.00 94.25 115 ILE A N 1
ATOM 932 C CA . ILE A 1 115 ? -17.650 0.751 25.809 1.00 94.25 115 ILE A CA 1
ATOM 933 C C . ILE A 1 115 ? -17.482 -0.773 25.792 1.00 94.25 115 ILE A C 1
ATOM 935 O O . ILE A 1 115 ? -18.297 -1.472 26.388 1.00 94.25 115 ILE A O 1
ATOM 939 N N . SER A 1 116 ? -16.417 -1.306 25.179 1.00 93.31 116 SER A N 1
ATOM 940 C CA . SER A 1 116 ? -16.180 -2.760 25.177 1.00 93.31 116 SER A CA 1
ATOM 941 C C . SER A 1 116 ? -15.962 -3.341 26.578 1.00 93.31 116 SER A C 1
ATOM 943 O O . SER A 1 116 ? -16.490 -4.410 26.882 1.00 93.31 116 SER A O 1
ATOM 945 N N . VAL A 1 117 ? -15.253 -2.623 27.455 1.00 96.12 117 VAL A N 1
ATOM 946 C CA . VAL A 1 117 ? -15.029 -3.045 28.845 1.00 96.12 117 VAL A CA 1
ATOM 947 C C . VAL A 1 117 ? -16.333 -2.986 29.636 1.00 96.12 117 VAL A C 1
ATOM 949 O O . VAL A 1 117 ? -16.669 -3.947 30.321 1.00 96.12 117 VAL A O 1
ATOM 952 N N . VAL A 1 118 ? -17.109 -1.907 29.497 1.00 96.25 118 VAL A N 1
ATOM 953 C CA . VAL A 1 118 ? -18.416 -1.770 30.157 1.00 96.25 118 VAL A CA 1
ATOM 954 C C . VAL A 1 118 ? -19.363 -2.886 29.721 1.00 96.25 118 VAL A C 1
ATOM 956 O O . VAL A 1 118 ? -19.979 -3.523 30.571 1.00 96.25 118 VAL A O 1
ATOM 959 N N . MET A 1 119 ? -19.435 -3.185 28.422 1.00 95.38 119 MET A N 1
ATOM 960 C CA . MET A 1 119 ? -20.265 -4.279 27.914 1.00 95.38 119 MET A CA 1
ATOM 961 C C . MET A 1 119 ? -19.830 -5.639 28.470 1.00 95.38 119 MET A C 1
ATOM 963 O O . MET A 1 119 ? -20.684 -6.411 28.897 1.00 95.38 119 MET A O 1
ATOM 967 N N . MET A 1 120 ? -18.524 -5.921 28.533 1.00 95.50 120 MET A N 1
ATOM 968 C CA . MET A 1 120 ? -18.006 -7.153 29.147 1.00 95.50 120 MET A CA 1
ATOM 969 C C . MET A 1 120 ? -18.391 -7.271 30.626 1.00 95.50 120 MET A C 1
ATOM 971 O O . MET A 1 120 ? -18.816 -8.336 31.069 1.00 95.50 120 MET A O 1
ATOM 975 N N . VAL A 1 121 ? -18.289 -6.176 31.383 1.00 95.88 121 VAL A N 1
ATOM 976 C CA . VAL A 1 121 ? -18.661 -6.138 32.805 1.00 95.88 121 VAL A CA 1
ATOM 977 C C . VAL A 1 121 ? -20.162 -6.371 32.986 1.00 95.88 121 VAL A C 1
ATOM 979 O O . VAL A 1 121 ? -20.558 -7.169 33.832 1.00 95.88 121 VAL A O 1
ATOM 982 N N . VAL A 1 122 ? -21.005 -5.732 32.169 1.00 96.00 122 VAL A N 1
ATOM 983 C CA . VAL A 1 122 ? -22.462 -5.937 32.206 1.00 96.00 122 VAL A CA 1
ATOM 984 C C . VAL A 1 122 ? -22.808 -7.396 31.915 1.00 96.00 122 VAL A C 1
ATOM 986 O O . VAL A 1 122 ? -23.566 -8.001 32.668 1.00 96.00 122 VAL A O 1
ATOM 989 N N . ILE A 1 123 ? -22.216 -7.986 30.873 1.00 95.00 123 ILE A N 1
ATOM 990 C CA . ILE A 1 123 ? -22.434 -9.397 30.528 1.00 95.00 123 ILE A CA 1
ATOM 991 C C . ILE A 1 123 ? -22.013 -10.312 31.686 1.00 95.00 123 ILE A C 1
ATOM 993 O O . ILE A 1 123 ? -22.758 -11.224 32.031 1.00 95.00 123 ILE A O 1
ATOM 997 N N . TYR A 1 124 ? -20.870 -10.046 32.324 1.00 95.44 124 TYR A N 1
ATOM 998 C CA . TYR A 1 124 ? -20.401 -10.809 33.483 1.00 95.44 124 TYR A CA 1
ATOM 999 C C . TYR A 1 124 ? -21.384 -10.766 34.664 1.00 95.44 124 TYR A C 1
ATOM 1001 O O . TYR A 1 124 ? -21.678 -11.794 35.274 1.00 95.44 124 TYR A O 1
ATOM 1009 N N . PHE A 1 125 ? -21.930 -9.593 34.988 1.00 93.94 125 PHE A N 1
ATOM 1010 C CA . PHE A 1 125 ? -22.914 -9.487 36.066 1.00 93.94 125 PHE A CA 1
ATOM 1011 C C . PHE A 1 125 ? -24.225 -10.204 35.730 1.00 93.94 125 PHE A C 1
ATOM 1013 O O . PHE A 1 125 ? -24.786 -10.871 36.601 1.00 93.94 125 PHE A O 1
ATOM 1020 N N . LEU A 1 126 ? -24.688 -10.112 34.479 1.00 91.44 126 LEU A N 1
ATOM 1021 C CA . LEU A 1 126 ? -25.888 -10.816 34.020 1.00 91.44 126 LEU A CA 1
ATOM 1022 C C . LEU A 1 126 ? -25.732 -12.339 34.128 1.00 91.44 126 LEU A C 1
ATOM 1024 O O . LEU A 1 126 ? -26.651 -13.015 34.588 1.00 91.44 126 LEU A O 1
ATOM 1028 N N . THR A 1 127 ? -24.573 -12.890 33.755 1.00 89.00 127 THR A N 1
ATOM 1029 C CA . THR A 1 127 ? -24.330 -14.336 33.866 1.00 89.00 127 THR A CA 1
ATOM 1030 C C . THR A 1 127 ? -24.204 -14.787 35.320 1.00 89.00 127 THR A C 1
ATOM 1032 O O . THR A 1 127 ? -24.784 -15.810 35.675 1.00 89.00 127 THR A O 1
ATOM 1035 N N . HIS A 1 128 ? -23.533 -14.010 36.177 1.00 86.44 128 HIS A N 1
ATOM 1036 C CA . HIS A 1 128 ? -23.378 -14.327 37.601 1.00 86.44 128 HIS A CA 1
ATOM 1037 C C . HIS A 1 128 ? -24.705 -14.280 38.384 1.00 86.44 128 HIS A C 1
ATOM 1039 O O . HIS A 1 128 ? -24.957 -15.122 39.247 1.00 86.44 128 HIS A O 1
ATOM 1045 N N . GLN A 1 129 ? -25.584 -13.311 38.103 1.00 80.00 129 GLN A N 1
ATOM 1046 C CA . GLN A 1 129 ? -26.915 -13.286 38.723 1.00 80.00 129 GLN A CA 1
ATOM 1047 C C . GLN A 1 129 ? -27.760 -14.490 38.294 1.00 80.00 129 GLN A C 1
ATOM 1049 O O . GLN A 1 129 ? -28.435 -15.090 39.130 1.00 80.00 129 GLN A O 1
ATOM 1054 N N . ASN A 1 130 ? -27.679 -14.882 37.020 1.00 74.00 130 ASN A N 1
ATOM 1055 C CA . ASN A 1 130 ? -28.427 -16.021 36.501 1.00 74.00 130 ASN A CA 1
ATOM 1056 C C . ASN A 1 130 ? -27.969 -17.358 37.116 1.00 74.00 130 ASN A C 1
ATOM 1058 O O . ASN A 1 130 ? -28.807 -18.196 37.426 1.00 74.00 130 ASN A O 1
ATOM 1062 N N . THR A 1 131 ? -26.666 -17.549 37.364 1.00 68.69 131 THR A N 1
ATOM 1063 C CA . THR A 1 131 ? -26.161 -18.766 38.030 1.00 68.69 131 THR A CA 1
ATOM 1064 C C . THR A 1 131 ? -26.589 -18.862 39.493 1.00 68.69 131 THR A C 1
ATOM 1066 O O . THR A 1 131 ? -26.919 -19.952 39.959 1.00 68.69 131 THR A O 1
ATOM 1069 N N . ASN A 1 132 ? -26.641 -17.738 40.214 1.00 61.00 132 ASN A N 1
ATOM 1070 C CA . ASN A 1 132 ? -27.049 -17.725 41.623 1.00 61.00 132 ASN A CA 1
ATOM 1071 C C . ASN A 1 132 ? -28.568 -17.872 41.805 1.00 61.00 132 ASN A C 1
ATOM 1073 O O . ASN A 1 132 ? -29.001 -18.395 42.825 1.00 61.00 132 ASN A O 1
ATOM 1077 N N . GLY A 1 133 ? -29.372 -17.460 40.818 1.00 59.41 133 GLY A N 1
ATOM 1078 C CA . GLY A 1 133 ? -30.826 -17.660 40.817 1.00 59.41 133 GLY A CA 1
ATOM 1079 C C . GLY A 1 133 ? -31.276 -19.093 40.500 1.00 59.41 133 GLY A C 1
ATOM 1080 O O . GLY A 1 133 ? -32.430 -19.427 40.735 1.00 59.41 133 GLY A O 1
ATOM 1081 N N . SER A 1 134 ? -30.387 -19.948 39.982 1.00 56.22 134 SER A N 1
ATOM 1082 C CA . SER A 1 134 ? -30.701 -21.339 39.607 1.00 56.22 134 SER A CA 1
ATOM 1083 C C . SER A 1 134 ? -30.353 -22.402 40.664 1.00 56.22 134 SER A C 1
ATOM 1085 O O . SER A 1 134 ? -30.516 -23.590 40.394 1.00 56.22 134 SER A O 1
ATOM 1087 N N . ILE A 1 135 ? -29.887 -22.014 41.860 1.00 53.53 135 ILE A N 1
ATOM 1088 C CA . ILE A 1 135 ? -29.582 -22.937 42.973 1.00 53.53 135 ILE A CA 1
ATOM 1089 C C . ILE A 1 135 ? -30.670 -22.824 44.056 1.00 53.53 135 ILE A C 1
ATOM 1091 O O . ILE A 1 135 ? -30.408 -22.431 45.186 1.00 53.53 135 ILE A O 1
ATOM 1095 N N . GLU A 1 136 ? -31.906 -23.182 43.721 1.00 50.53 136 GLU A N 1
ATOM 1096 C CA . GLU A 1 136 ? -32.883 -23.662 44.706 1.00 50.53 136 GLU A CA 1
ATOM 1097 C C . GLU A 1 136 ? -33.197 -25.117 44.343 1.00 50.53 136 GLU A C 1
ATOM 1099 O O . GLU A 1 136 ? -34.003 -25.403 43.460 1.00 50.53 136 GLU A O 1
ATOM 1104 N N . PHE A 1 137 ? -32.484 -26.051 44.979 1.00 49.81 137 PHE A N 1
ATOM 1105 C CA . PHE A 1 137 ? -32.840 -27.470 44.983 1.00 49.81 137 PHE A CA 1
ATOM 1106 C C . PHE A 1 137 ? -34.017 -27.650 45.957 1.00 49.81 137 PHE A C 1
ATOM 1108 O O . PHE A 1 137 ? -33.816 -27.427 47.154 1.00 49.81 137 PHE A O 1
ATOM 1115 N N . PRO A 1 138 ? -35.227 -28.039 45.510 1.00 47.44 138 PRO A N 1
ATOM 1116 C CA . PRO A 1 138 ? -36.259 -28.468 46.442 1.00 47.44 138 PRO A CA 1
ATOM 1117 C C . PRO A 1 138 ? -35.851 -29.807 47.076 1.00 47.44 138 PRO A C 1
ATOM 1119 O O . PRO A 1 138 ? -35.327 -30.694 46.396 1.00 47.44 138 PRO A O 1
ATOM 1122 N N . ALA A 1 139 ? -36.054 -29.875 48.394 1.00 46.47 139 ALA A N 1
ATOM 1123 C CA . ALA A 1 139 ? -35.807 -31.017 49.274 1.00 46.47 139 ALA A CA 1
ATOM 1124 C C . ALA A 1 139 ? -36.764 -32.193 49.029 1.00 46.47 139 ALA A C 1
ATOM 1126 O O . ALA A 1 139 ? -37.896 -31.949 48.548 1.00 46.47 139 ALA A O 1
#

Sequence (139 aa):
MGDYYYNVNATSEDLEKALKYYTVAAKFGFPQAMFNVATVLDKHRNISSNIVESTLQLAQKREDHDDRIISIYKKCTELPTRESLLPCHIALVKARLWKIWKMTPLSIKVFSVFISVVMMVVIYFLTHQNTNGSIEFPA

InterPro domains:
  I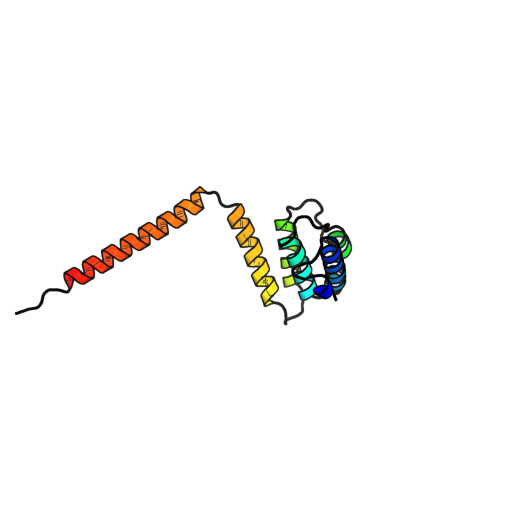PR011990 Tetratricopeptide-like helical domain superfamily [G3DSA:1.25.40.10] (1-79)
  IPR042756 Protein sel-1 homolog 3 [PTHR44444] (1-130)

Organism: Ciona intestinalis (NCBI:txid7719)